Protein AF-A0AAV1G2T1-F1 (afdb_monomer_lite)

Structure (mmCIF, N/CA/C/O backbone):
data_AF-A0AAV1G2T1-F1
#
_entry.id   AF-A0AAV1G2T1-F1
#
loop_
_atom_site.group_PDB
_atom_site.id
_atom_site.type_symbol
_atom_site.label_atom_id
_atom_site.label_alt_id
_atom_site.label_comp_id
_atom_site.label_asym_id
_atom_site.label_entity_id
_atom_site.label_seq_id
_atom_site.pdbx_PDB_ins_code
_atom_site.Cartn_x
_atom_site.Cartn_y
_atom_site.Cartn_z
_atom_site.occupancy
_atom_site.B_iso_or_equiv
_atom_site.auth_seq_id
_atom_site.auth_comp_id
_atom_site.auth_asym_id
_atom_site.auth_atom_id
_atom_site.pdbx_PDB_model_num
ATOM 1 N N . MET A 1 1 ? 10.995 50.901 10.679 1.00 40.72 1 MET A N 1
ATOM 2 C CA . MET A 1 1 ? 11.695 49.806 9.972 1.00 40.72 1 MET A CA 1
ATOM 3 C C . MET A 1 1 ? 11.046 48.509 10.412 1.00 40.72 1 MET A C 1
ATOM 5 O O . MET A 1 1 ? 11.029 48.255 11.607 1.00 40.72 1 MET A O 1
ATOM 9 N N . SER A 1 2 ? 10.411 47.780 9.492 1.00 49.97 2 SER A N 1
ATOM 10 C CA . SER A 1 2 ? 9.665 46.558 9.814 1.00 49.97 2 SER A CA 1
ATOM 11 C C . SER A 1 2 ? 10.626 45.375 9.844 1.00 49.97 2 SER A C 1
ATOM 13 O O . SER A 1 2 ? 11.249 45.062 8.829 1.00 49.97 2 SER A O 1
ATOM 15 N N . THR A 1 3 ? 10.787 44.753 11.006 1.00 52.41 3 THR A N 1
ATOM 16 C CA . THR A 1 3 ? 11.606 43.552 11.169 1.00 52.41 3 THR A CA 1
ATOM 17 C C . THR A 1 3 ? 10.847 42.382 10.549 1.00 52.41 3 THR A C 1
ATOM 19 O O . THR A 1 3 ? 9.864 41.907 11.112 1.00 52.41 3 THR A O 1
ATOM 22 N N . MET A 1 4 ? 11.268 41.950 9.359 1.00 61.84 4 MET A N 1
ATOM 23 C CA . MET A 1 4 ? 10.800 40.706 8.745 1.00 61.84 4 MET A CA 1
ATOM 24 C C . MET A 1 4 ? 11.148 39.543 9.676 1.00 61.84 4 MET A C 1
ATOM 26 O O . MET A 1 4 ? 12.312 39.164 9.808 1.00 61.84 4 MET A O 1
ATOM 30 N N . VAL A 1 5 ? 10.134 38.997 10.340 1.00 56.31 5 VAL A N 1
ATOM 31 C CA . VAL A 1 5 ? 10.233 37.729 11.057 1.00 56.31 5 VAL A CA 1
ATOM 32 C C . VAL A 1 5 ? 10.232 36.636 9.994 1.00 56.31 5 VAL A C 1
ATOM 34 O O . VAL A 1 5 ? 9.187 36.302 9.441 1.00 56.31 5 VAL A O 1
ATOM 37 N N . TYR A 1 6 ? 11.411 36.113 9.661 1.00 51.16 6 TYR A N 1
ATOM 38 C CA . TYR A 1 6 ? 11.499 34.879 8.886 1.00 51.16 6 TYR A CA 1
ATOM 39 C C . TYR A 1 6 ? 10.872 33.750 9.713 1.00 51.16 6 TYR A C 1
ATOM 41 O O . TYR A 1 6 ? 11.238 33.601 10.886 1.00 51.16 6 TYR A O 1
ATOM 49 N N . PRO A 1 7 ? 9.952 32.947 9.149 1.00 54.69 7 PRO A N 1
ATOM 50 C CA . PRO A 1 7 ? 9.536 31.711 9.784 1.00 54.69 7 PRO A CA 1
ATOM 51 C C . PRO A 1 7 ? 10.792 30.874 10.006 1.00 54.69 7 PRO A C 1
ATOM 53 O O . PRO A 1 7 ? 11.536 30.591 9.067 1.00 54.69 7 PRO A O 1
ATOM 56 N N . ARG A 1 8 ? 11.067 30.530 11.263 1.00 50.06 8 ARG A N 1
ATOM 57 C CA . ARG A 1 8 ? 12.076 29.533 11.598 1.00 50.06 8 ARG A CA 1
ATOM 58 C C . ARG A 1 8 ? 11.618 28.247 10.916 1.00 50.06 8 ARG A C 1
ATOM 60 O O . ARG A 1 8 ? 10.649 27.646 11.365 1.00 50.06 8 ARG A O 1
ATOM 67 N N . GLU A 1 9 ? 12.259 27.869 9.812 1.00 49.81 9 GLU A N 1
ATOM 68 C CA . GLU A 1 9 ? 12.138 26.521 9.268 1.00 49.81 9 GLU A CA 1
ATOM 69 C C . GLU A 1 9 ? 12.690 25.586 10.347 1.00 49.81 9 GLU A C 1
ATOM 71 O O . GLU A 1 9 ? 13.894 25.339 10.440 1.00 49.81 9 GLU A O 1
ATOM 76 N N . GLU A 1 10 ? 11.817 25.129 11.247 1.00 52.66 10 GLU A N 1
ATOM 77 C CA . GLU A 1 10 ? 12.070 23.901 11.978 1.00 52.66 10 GLU A CA 1
ATOM 78 C C . GLU A 1 10 ? 12.387 22.869 10.912 1.00 52.66 10 GLU A C 1
ATOM 80 O O . GLU A 1 10 ? 11.580 22.584 10.026 1.00 52.66 10 GLU A O 1
ATOM 85 N N . LYS A 1 11 ? 13.630 22.398 10.943 1.00 47.69 11 LYS A N 1
ATOM 86 C CA . LYS A 1 11 ? 14.128 21.343 10.083 1.00 47.69 11 LYS A CA 1
ATOM 87 C C . LYS A 1 11 ? 13.322 20.101 10.456 1.00 47.69 11 LYS A C 1
ATOM 89 O O . LYS A 1 11 ? 13.757 19.338 11.308 1.00 47.69 11 LYS A O 1
ATOM 94 N N . LEU A 1 12 ? 12.118 19.961 9.893 1.00 54.62 12 LEU A N 1
ATOM 95 C CA . LEU A 1 12 ? 11.322 18.751 10.015 1.00 54.62 12 LEU A CA 1
ATOM 96 C C . LEU A 1 12 ? 12.241 17.641 9.533 1.00 54.62 12 LEU A C 1
ATOM 98 O O . LEU A 1 12 ? 12.627 17.621 8.358 1.00 54.62 12 LEU A O 1
ATOM 102 N N . GLU A 1 13 ? 12.653 16.775 10.452 1.00 65.38 13 GLU A N 1
ATOM 103 C CA . GLU A 1 13 ? 13.346 15.553 10.094 1.00 65.38 13 GLU A CA 1
ATOM 104 C C . GLU A 1 13 ? 12.420 14.806 9.141 1.00 65.38 13 GLU A C 1
ATOM 106 O O . GLU A 1 13 ? 11.342 14.334 9.507 1.00 65.38 13 GLU A O 1
ATOM 111 N N . LYS A 1 14 ? 12.785 14.822 7.857 1.00 76.94 14 LYS A N 1
ATOM 112 C CA . LYS A 1 14 ? 12.020 14.140 6.826 1.00 76.94 14 LYS A CA 1
ATOM 113 C C . LYS A 1 14 ? 12.215 12.654 7.065 1.00 76.94 14 LYS A C 1
ATOM 115 O O . LYS A 1 14 ? 13.277 12.128 6.745 1.00 76.94 14 LYS A O 1
ATOM 120 N N . LEU A 1 15 ? 11.196 12.010 7.622 1.00 78.94 15 LEU A N 1
ATOM 121 C CA . LEU A 1 15 ? 11.150 10.557 7.716 1.00 78.94 15 LEU A CA 1
ATOM 122 C C . LEU A 1 15 ? 11.291 9.962 6.313 1.00 78.94 15 LEU A C 1
ATOM 124 O O . LEU A 1 15 ? 10.661 10.425 5.355 1.00 78.94 15 LEU A O 1
ATOM 128 N N . SER A 1 16 ? 12.128 8.939 6.193 1.00 89.56 16 SER A N 1
ATOM 129 C CA . SER A 1 16 ? 12.250 8.167 4.963 1.00 89.56 16 SER A CA 1
ATOM 130 C C . SER A 1 16 ? 10.967 7.376 4.690 1.00 89.56 16 SER A C 1
ATOM 132 O O . SER A 1 16 ? 10.193 7.056 5.595 1.00 89.56 16 SER A O 1
ATOM 134 N N . GLN A 1 17 ? 10.736 7.018 3.424 1.00 88.94 17 GLN A N 1
ATOM 135 C CA . GLN A 1 17 ? 9.583 6.194 3.045 1.00 88.94 17 GLN A CA 1
ATOM 136 C C . GLN A 1 17 ? 9.592 4.842 3.778 1.00 88.94 17 GLN A C 1
ATOM 138 O O . GLN A 1 17 ? 8.537 4.349 4.169 1.00 88.94 17 GLN A O 1
ATOM 143 N N . GLU A 1 18 ? 10.770 4.257 3.996 1.00 91.12 18 GLU A N 1
ATOM 144 C CA . GLU A 1 18 ? 10.924 2.993 4.721 1.00 91.12 18 GLU A CA 1
ATOM 145 C C . GLU A 1 18 ? 10.515 3.126 6.190 1.00 91.12 18 GLU A C 1
ATOM 147 O O . GLU A 1 18 ? 9.765 2.287 6.692 1.00 91.12 18 GLU A O 1
ATOM 152 N N . GLU A 1 19 ? 10.931 4.205 6.856 1.00 93.56 19 GLU A N 1
ATOM 153 C CA . GLU A 1 19 ? 10.527 4.501 8.234 1.00 93.56 19 GLU A CA 1
ATOM 154 C C . GLU A 1 19 ? 9.024 4.748 8.331 1.00 93.56 19 GLU A C 1
ATOM 156 O O . GLU A 1 19 ? 8.380 4.215 9.230 1.00 93.56 19 GLU A O 1
ATOM 161 N N . ILE A 1 20 ? 8.438 5.483 7.379 1.00 92.88 20 ILE A N 1
ATOM 162 C CA . ILE A 1 20 ? 6.988 5.707 7.332 1.00 92.88 20 ILE A CA 1
ATOM 163 C C . ILE A 1 20 ? 6.252 4.369 7.212 1.00 92.88 20 ILE A C 1
ATOM 165 O O . ILE A 1 20 ? 5.371 4.094 8.018 1.00 92.88 20 ILE A O 1
ATOM 169 N N . ILE A 1 21 ? 6.640 3.504 6.267 1.00 95.12 21 ILE A N 1
ATOM 170 C CA . ILE A 1 21 ? 6.021 2.179 6.091 1.00 95.12 21 ILE A CA 1
ATOM 171 C C . ILE A 1 21 ? 6.181 1.327 7.355 1.00 95.12 21 ILE A C 1
ATOM 173 O O . ILE A 1 21 ? 5.236 0.656 7.770 1.00 95.12 21 ILE A O 1
ATOM 177 N N . SER A 1 22 ? 7.374 1.323 7.953 1.00 95.94 22 SER A N 1
ATOM 178 C CA . SER A 1 22 ? 7.654 0.572 9.179 1.00 95.94 22 SER A CA 1
ATOM 179 C C . SER A 1 22 ? 6.754 1.039 10.325 1.00 95.94 22 SER A C 1
ATOM 181 O O . SER A 1 22 ? 6.060 0.232 10.945 1.00 95.94 22 SER A O 1
ATOM 183 N N . ASN A 1 23 ? 6.670 2.354 10.529 1.00 95.62 23 ASN A N 1
ATOM 184 C CA . ASN A 1 23 ? 5.820 2.961 11.545 1.00 95.62 23 ASN A CA 1
ATOM 185 C C . ASN A 1 23 ? 4.337 2.673 11.284 1.00 95.62 23 ASN A C 1
ATOM 187 O O . ASN A 1 23 ? 3.622 2.300 12.209 1.00 95.62 23 ASN A O 1
ATOM 191 N N . THR A 1 24 ? 3.869 2.754 10.033 1.00 96.94 24 THR A N 1
ATOM 192 C CA . THR A 1 24 ? 2.486 2.406 9.675 1.00 96.94 24 THR A CA 1
ATOM 193 C C . THR A 1 24 ? 2.169 0.944 9.999 1.00 96.94 24 THR A C 1
ATOM 195 O O . THR A 1 24 ? 1.099 0.663 10.531 1.00 96.94 24 THR A O 1
ATOM 198 N N . LYS A 1 25 ? 3.095 0.002 9.763 1.00 97.38 25 LYS A N 1
ATOM 199 C CA . LYS A 1 25 ? 2.904 -1.408 10.156 1.00 97.38 25 LYS A CA 1
ATOM 200 C C . LYS A 1 25 ? 2.782 -1.577 11.670 1.00 97.38 25 LYS A C 1
ATOM 202 O O . LYS A 1 25 ? 1.930 -2.341 12.118 1.00 97.38 25 LYS A O 1
ATOM 207 N N . LEU A 1 26 ? 3.605 -0.870 12.447 1.00 97.62 26 LEU A N 1
ATOM 208 C CA . LEU A 1 26 ? 3.519 -0.891 13.910 1.00 97.62 26 LEU A CA 1
ATOM 209 C C . LEU A 1 26 ? 2.184 -0.323 14.400 1.00 97.62 26 LEU A C 1
ATOM 211 O O . LEU A 1 26 ? 1.557 -0.910 15.278 1.00 97.62 26 LEU A O 1
ATOM 215 N N . VAL A 1 27 ? 1.716 0.773 13.796 1.00 97.50 27 VAL A N 1
ATOM 216 C CA . VAL A 1 27 ? 0.401 1.356 14.097 1.00 97.50 27 VAL A CA 1
ATOM 217 C C . VAL A 1 27 ? -0.717 0.359 13.802 1.00 97.50 27 VAL A C 1
ATOM 219 O O . VAL A 1 27 ? -1.580 0.174 14.651 1.00 97.50 27 VAL A O 1
ATOM 222 N N . ILE A 1 28 ? -0.684 -0.337 12.660 1.00 98.12 28 ILE A N 1
ATOM 223 C CA . ILE A 1 28 ? -1.681 -1.369 12.324 1.00 98.12 28 ILE A CA 1
ATOM 224 C C . ILE A 1 28 ? -1.720 -2.460 13.400 1.00 98.12 28 ILE A C 1
ATOM 226 O O . ILE A 1 28 ? -2.791 -2.761 13.920 1.00 98.12 28 ILE A O 1
ATOM 230 N N . GLN A 1 29 ? -0.563 -3.006 13.784 1.00 98.06 29 GLN A N 1
ATOM 231 C CA . GLN A 1 29 ? -0.488 -4.050 14.814 1.00 98.06 29 GLN A CA 1
ATOM 232 C C . GLN A 1 29 ? -1.008 -3.557 16.171 1.00 98.06 29 GLN A C 1
ATOM 234 O O . GLN A 1 29 ? -1.770 -4.257 16.839 1.00 98.06 29 GLN A O 1
ATOM 239 N N . GLY A 1 30 ? -0.630 -2.339 16.570 1.00 98.06 30 GLY A N 1
ATOM 240 C CA . GLY A 1 30 ? -1.095 -1.729 17.814 1.00 98.06 30 GLY A CA 1
ATOM 241 C C . GLY A 1 30 ? -2.605 -1.490 17.821 1.00 98.06 30 GLY A C 1
ATOM 242 O O . GLY A 1 30 ? -3.275 -1.796 18.805 1.00 98.06 30 GLY A O 1
ATOM 243 N N . LEU A 1 31 ? -3.161 -1.003 16.712 1.00 98.25 31 LEU A N 1
ATOM 244 C CA . LEU A 1 31 ? -4.599 -0.790 16.561 1.00 98.25 31 LEU A CA 1
ATOM 245 C C . LEU A 1 31 ? -5.378 -2.113 16.532 1.00 98.25 31 LEU A C 1
ATOM 247 O O . LEU A 1 31 ? -6.445 -2.196 17.135 1.00 98.25 31 LEU A O 1
ATOM 251 N N . GLU A 1 32 ? -4.857 -3.166 15.898 1.00 98.19 32 GLU A N 1
ATOM 252 C CA . GLU A 1 32 ? -5.467 -4.503 15.935 1.00 98.19 32 GLU A CA 1
ATOM 253 C C . GLU A 1 32 ? -5.516 -5.070 17.357 1.00 98.19 32 GLU A C 1
ATOM 255 O O . GLU A 1 32 ? -6.559 -5.577 17.780 1.00 98.19 32 GLU A O 1
ATOM 260 N N . ALA A 1 33 ? -4.424 -4.939 18.115 1.00 98.31 33 ALA A N 1
ATOM 261 C CA . ALA A 1 33 ? -4.381 -5.344 19.516 1.00 98.31 33 ALA A CA 1
ATOM 262 C C . ALA A 1 33 ? -5.405 -4.560 20.353 1.00 98.31 33 ALA A C 1
ATOM 264 O O . ALA A 1 33 ? -6.244 -5.164 21.025 1.00 98.31 33 ALA A O 1
ATOM 265 N N . LEU A 1 34 ? -5.414 -3.229 20.229 1.00 98.06 34 LEU A N 1
ATOM 266 C CA . LEU A 1 34 ? -6.336 -2.364 20.964 1.00 98.06 34 LEU A CA 1
ATOM 267 C C . LEU A 1 34 ? -7.804 -2.659 20.623 1.00 98.06 34 LEU A C 1
ATOM 269 O O . LEU A 1 34 ? -8.657 -2.708 21.511 1.00 98.06 34 LEU A O 1
ATOM 273 N N . LYS A 1 35 ? -8.110 -2.931 19.348 1.00 97.88 35 LYS A N 1
ATOM 274 C CA . LYS A 1 35 ? -9.449 -3.350 18.909 1.00 97.88 35 LYS A CA 1
ATOM 275 C C . LYS A 1 35 ? -9.893 -4.631 19.617 1.00 97.88 35 LYS A C 1
ATOM 277 O O . LYS A 1 35 ? -11.035 -4.728 20.069 1.00 97.88 35 LYS A O 1
ATOM 282 N N . ASN A 1 36 ? -9.004 -5.618 19.712 1.00 97.69 36 ASN A N 1
ATOM 283 C CA . ASN A 1 36 ? -9.299 -6.899 20.354 1.00 97.69 36 ASN A CA 1
ATOM 284 C C . ASN A 1 36 ? -9.515 -6.744 21.867 1.00 97.69 36 ASN A C 1
ATOM 286 O O . ASN A 1 36 ? -10.437 -7.348 22.422 1.00 97.69 36 ASN A O 1
ATOM 290 N N . GLU A 1 37 ? -8.724 -5.894 22.525 1.00 97.62 37 GLU A N 1
ATOM 291 C CA . GLU A 1 37 ? -8.906 -5.552 23.939 1.00 97.62 37 GLU A CA 1
ATOM 292 C C . GLU A 1 37 ? -10.255 -4.865 24.178 1.00 97.62 37 GLU A C 1
ATOM 294 O O . GLU A 1 37 ? -11.032 -5.300 25.031 1.00 97.62 37 GLU A O 1
ATOM 299 N N . HIS A 1 38 ? -10.588 -3.849 23.378 1.00 97.06 38 HIS A N 1
ATOM 300 C CA . HIS A 1 38 ? -11.856 -3.128 23.491 1.00 97.06 38 HIS A CA 1
ATOM 301 C C . HIS A 1 38 ? -13.062 -4.048 23.273 1.00 97.06 38 HIS A C 1
ATOM 303 O O . HIS A 1 38 ? -14.025 -3.980 24.038 1.00 97.06 38 HIS A O 1
ATOM 309 N N . ASN A 1 39 ? -12.999 -4.954 22.293 1.00 97.19 39 ASN A N 1
ATOM 310 C CA . ASN A 1 39 ? -14.041 -5.957 22.068 1.00 97.19 39 ASN A CA 1
ATOM 311 C C . ASN A 1 39 ? -14.167 -6.951 23.232 1.00 97.19 39 ASN A C 1
ATOM 313 O O . ASN A 1 39 ? -15.282 -7.300 23.620 1.00 97.19 39 ASN A O 1
ATOM 317 N N . SER A 1 40 ? -13.052 -7.366 23.837 1.00 97.56 40 SER A N 1
ATOM 318 C CA . SER A 1 40 ? -13.062 -8.259 25.006 1.00 97.56 40 SER A CA 1
ATOM 319 C C . SER A 1 40 ? -13.698 -7.590 26.231 1.00 97.56 40 SER A C 1
ATOM 321 O O . SER A 1 40 ? -14.515 -8.198 26.933 1.00 97.56 40 SER A O 1
ATOM 323 N N . ILE A 1 41 ? -13.385 -6.310 26.465 1.00 96.25 41 ILE A N 1
ATOM 324 C CA . ILE A 1 41 ? -14.003 -5.514 27.534 1.00 96.25 41 ILE A CA 1
ATOM 325 C C . ILE A 1 41 ? -15.492 -5.317 27.242 1.00 96.25 41 ILE A C 1
ATOM 327 O O . ILE A 1 41 ? -16.321 -5.502 28.133 1.00 96.25 41 ILE A O 1
ATOM 331 N N . LEU A 1 42 ? -15.846 -4.977 26.000 1.00 94.88 42 LEU A N 1
ATOM 332 C CA . LEU A 1 42 ? -17.232 -4.796 25.579 1.00 94.88 42 LEU A CA 1
ATOM 333 C C . LEU A 1 42 ? -18.052 -6.066 25.823 1.00 94.88 42 LEU A C 1
ATOM 335 O O . LEU A 1 42 ? -19.125 -5.986 26.418 1.00 94.88 42 LEU A O 1
ATOM 339 N N . HIS A 1 43 ? -17.529 -7.231 25.434 1.00 95.06 43 HIS A N 1
ATOM 340 C CA . HIS A 1 43 ? -18.166 -8.520 25.688 1.00 95.06 43 HIS A CA 1
ATOM 341 C C . HIS A 1 43 ? -18.386 -8.759 27.190 1.00 95.06 43 HIS A C 1
ATOM 343 O O . HIS A 1 43 ? -19.500 -9.067 27.608 1.00 95.06 43 HIS A O 1
ATOM 349 N N . SER A 1 44 ? -17.366 -8.511 28.016 1.00 94.69 44 SER A N 1
ATOM 350 C CA . SER A 1 44 ? -17.464 -8.659 29.476 1.00 94.69 44 SER A CA 1
ATOM 351 C C . SER A 1 44 ? -18.524 -7.736 30.097 1.00 94.69 44 SER A C 1
ATOM 353 O O . SER A 1 44 ? -19.280 -8.146 30.981 1.00 94.69 44 SER A O 1
ATOM 355 N N . LEU A 1 45 ? -18.622 -6.488 29.627 1.00 92.75 45 LEU A N 1
ATOM 356 C CA . LEU A 1 45 ? -19.645 -5.540 30.086 1.00 92.75 45 LEU A CA 1
ATOM 357 C C . LEU A 1 45 ? -21.054 -5.978 29.674 1.00 92.75 45 LEU A C 1
ATOM 359 O O . LEU A 1 45 ? -21.978 -5.863 30.475 1.00 92.75 45 LEU A O 1
ATOM 363 N N . LEU A 1 46 ? -21.223 -6.517 28.463 1.00 89.06 46 LEU A N 1
ATOM 364 C CA . LEU A 1 46 ? -22.508 -7.051 28.004 1.00 89.06 46 LEU A CA 1
ATOM 365 C C . LEU A 1 46 ? -22.965 -8.247 28.848 1.00 89.06 46 LEU A C 1
ATOM 367 O O . LEU A 1 46 ? -24.144 -8.326 29.186 1.00 89.06 46 LEU A O 1
ATOM 371 N N . GLU A 1 47 ? -22.053 -9.137 29.246 1.00 91.31 47 GLU A N 1
ATOM 372 C CA . GLU A 1 47 ? -22.381 -10.216 30.188 1.00 91.31 47 GLU A CA 1
ATOM 373 C C . GLU A 1 47 ? -22.719 -9.678 31.585 1.00 91.31 47 GLU A C 1
ATOM 375 O O . GLU A 1 47 ? -23.636 -10.175 32.237 1.00 91.31 47 GLU A O 1
ATOM 380 N N . THR A 1 48 ? -22.047 -8.611 32.026 1.00 89.19 48 THR A N 1
ATOM 381 C CA . THR A 1 48 ? -22.319 -7.976 33.326 1.00 89.19 48 THR A CA 1
ATOM 382 C C . THR A 1 48 ? -23.728 -7.380 33.365 1.00 89.19 48 THR A C 1
ATOM 384 O O . THR A 1 48 ? -24.445 -7.598 34.338 1.00 89.19 48 THR A O 1
ATOM 387 N N . ILE A 1 49 ? -24.168 -6.704 32.293 1.00 87.38 49 ILE A N 1
ATOM 388 C CA . ILE A 1 49 ? -25.522 -6.127 32.179 1.00 87.38 49 ILE A CA 1
ATOM 389 C C . ILE A 1 49 ? -26.606 -7.180 32.423 1.00 87.38 49 ILE A C 1
ATOM 391 O O . ILE A 1 49 ? -27.581 -6.896 33.114 1.00 87.38 49 ILE A O 1
ATOM 395 N N . LYS A 1 50 ? -26.432 -8.406 31.914 1.00 84.44 50 LYS A N 1
ATOM 396 C CA . LYS A 1 50 ? -27.416 -9.492 32.084 1.00 84.44 50 LYS A CA 1
ATOM 397 C C . LYS A 1 50 ? -27.608 -9.908 33.546 1.00 84.44 50 LYS A C 1
ATOM 399 O O . LYS A 1 50 ? -28.658 -10.441 33.893 1.00 84.44 50 LYS A O 1
ATOM 404 N N . CYS A 1 51 ? -26.602 -9.689 34.389 1.00 85.81 51 CYS A N 1
ATOM 405 C CA . CYS A 1 51 ? -26.592 -10.102 35.792 1.00 85.81 51 CYS A CA 1
ATOM 406 C C . CYS A 1 51 ? -26.996 -8.978 36.760 1.00 85.81 51 CYS A C 1
ATOM 408 O O . CYS A 1 51 ? -27.200 -9.242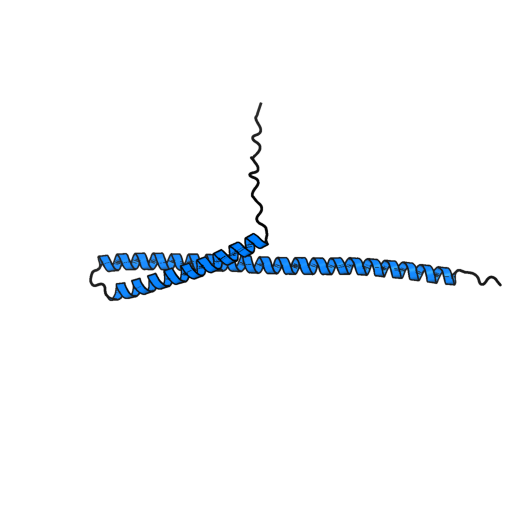 37.949 1.00 85.81 51 CYS A O 1
ATOM 410 N N . LEU A 1 52 ? -27.102 -7.733 36.284 1.00 85.25 52 LEU A N 1
ATOM 411 C CA . LEU A 1 52 ? -27.418 -6.579 37.122 1.00 85.25 52 LEU A CA 1
ATOM 412 C C . LEU A 1 52 ? -28.916 -6.512 37.438 1.00 85.25 52 LEU A C 1
ATOM 414 O O . LEU A 1 52 ? -29.769 -6.668 36.571 1.00 85.25 52 LEU A O 1
ATOM 418 N N . LYS A 1 53 ? -29.229 -6.264 38.716 1.00 71.44 53 LYS A N 1
ATOM 419 C CA . LYS A 1 53 ? -30.606 -6.121 39.229 1.00 71.44 53 LYS A CA 1
ATOM 420 C C . LYS A 1 53 ? -30.986 -4.676 39.567 1.00 71.44 53 LYS A C 1
ATOM 422 O O . LYS A 1 53 ? -32.146 -4.419 39.869 1.00 71.44 53 LYS A O 1
ATOM 427 N N . LYS A 1 54 ? -30.015 -3.757 39.583 1.00 76.12 54 LYS A N 1
ATOM 428 C CA . LYS A 1 54 ? -30.200 -2.341 39.926 1.00 76.12 54 LYS A CA 1
ATOM 429 C C . LYS A 1 54 ? -30.100 -1.474 38.674 1.00 76.12 54 LYS A C 1
ATOM 431 O O . LYS A 1 54 ? -29.123 -1.581 37.936 1.00 76.12 54 LYS A O 1
ATOM 436 N N . ASP A 1 55 ? -31.071 -0.583 38.500 1.00 76.50 55 ASP A N 1
ATOM 437 C CA . ASP A 1 55 ? -31.193 0.284 37.320 1.00 76.50 55 ASP A CA 1
ATOM 438 C C . ASP A 1 55 ? -30.000 1.239 37.139 1.00 76.50 55 ASP A C 1
ATOM 440 O O . ASP A 1 55 ? -29.499 1.411 36.032 1.00 76.50 55 ASP A O 1
ATOM 444 N N . GLU A 1 56 ? -29.481 1.829 38.220 1.00 74.44 56 GLU A N 1
ATOM 445 C CA . GLU A 1 56 ? -28.359 2.781 38.132 1.00 74.44 56 GLU A CA 1
ATOM 446 C C . GLU A 1 56 ? -27.042 2.117 37.696 1.00 74.44 56 GLU A C 1
ATOM 448 O O . GLU A 1 56 ? -26.317 2.661 36.861 1.00 74.44 56 GLU A O 1
ATOM 453 N N . GLU A 1 57 ? -26.747 0.915 38.202 1.00 79.19 57 GLU A N 1
ATOM 454 C CA . GLU A 1 57 ? -25.570 0.137 37.791 1.00 79.19 57 GLU A CA 1
ATOM 455 C C . GLU A 1 57 ? -25.703 -0.316 36.328 1.00 79.19 57 GLU A C 1
ATOM 457 O O . GLU A 1 57 ? -24.729 -0.275 35.575 1.00 79.19 57 GLU A O 1
ATOM 462 N N . ALA A 1 58 ? -26.912 -0.690 35.895 1.00 83.12 58 ALA A N 1
ATOM 463 C CA . ALA A 1 58 ? -27.179 -1.068 34.509 1.00 83.12 58 ALA A CA 1
ATOM 464 C C . ALA A 1 58 ? -26.976 0.111 33.539 1.00 83.12 58 ALA A C 1
ATOM 466 O O . ALA A 1 58 ? -26.351 -0.062 32.488 1.00 83.12 58 ALA A O 1
ATOM 467 N N . ASN A 1 59 ? -27.422 1.314 33.914 1.00 87.50 59 ASN A N 1
ATOM 468 C CA . ASN A 1 59 ? -27.257 2.528 33.111 1.00 87.50 59 ASN A CA 1
ATOM 469 C C . ASN A 1 59 ? -25.781 2.890 32.899 1.00 87.50 59 ASN A C 1
ATOM 471 O O . ASN A 1 59 ? -25.365 3.143 31.766 1.00 87.50 59 ASN A O 1
ATOM 475 N N . LEU A 1 60 ? -24.965 2.843 33.958 1.00 89.44 60 LEU A N 1
ATOM 476 C CA . LEU A 1 60 ? -23.533 3.141 33.864 1.00 89.44 60 LEU A CA 1
ATOM 477 C C . LEU A 1 60 ? -22.796 2.146 32.951 1.00 89.44 60 LEU A C 1
ATOM 479 O O . LEU A 1 60 ? -21.961 2.532 32.128 1.00 89.44 60 LEU A O 1
ATOM 483 N N . VAL A 1 61 ? -23.105 0.851 33.070 1.00 89.81 61 VAL A N 1
ATOM 484 C CA . VAL A 1 61 ? -22.480 -0.179 32.226 1.00 89.81 61 VAL A CA 1
ATOM 485 C C . VAL A 1 61 ? -22.920 -0.033 30.765 1.00 89.81 61 VAL A C 1
ATOM 487 O O . VAL A 1 61 ? -22.102 -0.224 29.860 1.00 89.81 61 VAL A O 1
ATOM 490 N N . HIS A 1 62 ? -24.166 0.376 30.516 1.00 89.81 62 HIS A N 1
ATOM 491 C CA . HIS A 1 62 ? -24.651 0.679 29.171 1.00 89.81 62 HIS A CA 1
ATOM 492 C C . HIS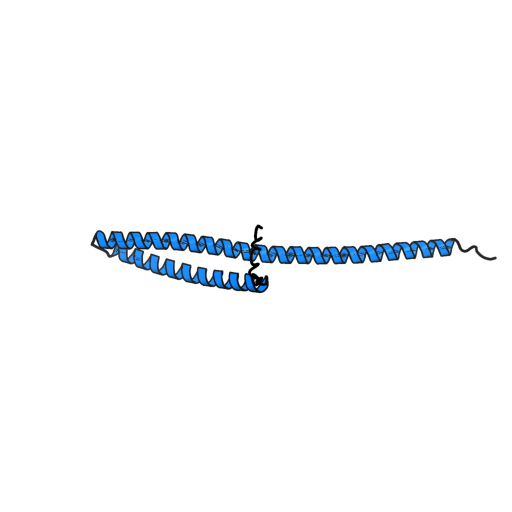 A 1 62 ? -23.913 1.871 28.541 1.00 89.81 62 HIS A C 1
ATOM 494 O O . HIS A 1 62 ? -23.469 1.787 27.394 1.00 89.81 62 HIS A O 1
ATOM 500 N N . GLU A 1 63 ? -23.700 2.954 29.291 1.00 92.25 63 GLU A N 1
ATOM 501 C CA . GLU A 1 63 ? -22.929 4.107 28.818 1.00 92.25 63 GLU A CA 1
ATOM 502 C C . GLU A 1 63 ? -21.485 3.715 28.467 1.00 92.25 63 GLU A C 1
ATOM 504 O O . GLU A 1 63 ? -21.005 4.009 27.368 1.00 92.25 63 GLU A O 1
ATOM 509 N N . LYS A 1 64 ? -20.815 2.955 29.344 1.00 93.94 64 LYS A N 1
ATOM 510 C CA . LYS A 1 64 ? -19.452 2.459 29.095 1.00 93.94 64 LYS A CA 1
ATOM 511 C C . LYS A 1 64 ? -19.378 1.547 27.863 1.00 93.94 64 LYS A C 1
ATOM 513 O O . LYS A 1 64 ? -18.441 1.657 27.073 1.00 93.94 64 LYS A O 1
ATOM 518 N N . SER A 1 65 ? -20.371 0.677 27.673 1.00 93.56 65 SER A N 1
ATOM 519 C CA . SER A 1 65 ? -20.513 -0.171 26.480 1.00 93.56 65 SER A CA 1
ATOM 520 C C . SER A 1 65 ? -20.636 0.670 25.202 1.00 93.56 65 SER A C 1
ATOM 522 O O . SER A 1 65 ? -19.970 0.396 24.202 1.00 93.56 65 SER A O 1
ATOM 524 N N . ASN A 1 66 ? -21.422 1.749 25.246 1.00 95.19 66 ASN A N 1
ATOM 525 C CA . ASN A 1 66 ? -21.594 2.661 24.116 1.00 95.19 66 ASN A CA 1
ATOM 526 C C . ASN A 1 66 ? -20.310 3.435 23.780 1.00 95.19 66 ASN A C 1
ATOM 528 O O . ASN A 1 66 ? -19.993 3.594 22.601 1.00 95.19 66 ASN A O 1
ATOM 532 N N . LEU A 1 67 ? -19.546 3.875 24.785 1.00 96.06 67 LEU A N 1
ATOM 533 C CA . LEU A 1 67 ? -18.241 4.512 24.573 1.00 96.06 67 LEU A CA 1
ATOM 534 C C . LEU A 1 67 ? -17.234 3.553 23.927 1.00 96.06 67 LEU A C 1
ATOM 536 O O . LEU A 1 67 ? -16.543 3.935 22.984 1.00 96.06 67 LEU A O 1
ATOM 540 N N . LEU A 1 68 ? -17.187 2.297 24.381 1.00 96.31 68 LEU A N 1
ATOM 541 C CA . LEU A 1 68 ? -16.320 1.281 23.782 1.00 96.31 68 LEU A CA 1
ATOM 542 C C . LEU A 1 68 ? -16.690 0.990 22.331 1.00 96.31 68 LEU A C 1
ATOM 544 O O . LEU A 1 68 ? -15.790 0.900 21.504 1.00 96.31 68 LEU A O 1
ATOM 548 N N . ARG A 1 69 ? -17.985 0.909 21.999 1.00 96.50 69 ARG A N 1
ATOM 549 C CA . ARG A 1 69 ? -18.432 0.704 20.613 1.00 96.50 69 ARG A CA 1
ATOM 550 C C . ARG A 1 69 ? -17.950 1.827 19.693 1.00 96.50 69 ARG A C 1
ATOM 552 O O . ARG A 1 69 ? -17.318 1.544 18.683 1.00 96.50 69 ARG A O 1
ATOM 559 N N . LYS A 1 70 ? -18.135 3.088 20.103 1.00 97.50 70 LYS A N 1
ATOM 560 C CA . LYS A 1 70 ? -17.606 4.253 19.370 1.00 97.50 70 LYS A CA 1
ATOM 561 C C . LYS A 1 70 ? -16.085 4.203 19.238 1.00 97.50 70 LYS A C 1
ATOM 563 O O . LYS A 1 70 ? -15.535 4.539 18.197 1.00 97.50 70 LYS A O 1
ATOM 568 N N . SER A 1 71 ? -15.387 3.779 20.290 1.00 97.69 71 SER A N 1
ATOM 569 C CA . SER A 1 71 ? -13.934 3.636 20.239 1.00 97.69 71 SER A CA 1
ATOM 570 C C . SER A 1 71 ? -13.488 2.548 19.260 1.00 97.69 71 SER A C 1
ATOM 572 O O . SER A 1 71 ? -12.487 2.748 18.583 1.00 97.69 71 SER A O 1
ATOM 574 N N . VAL A 1 72 ? -14.198 1.419 19.181 1.00 97.62 72 VAL A N 1
ATOM 575 C CA . VAL A 1 72 ? -13.913 0.352 18.209 1.00 97.62 72 VAL A CA 1
ATOM 576 C C . VAL A 1 72 ? -14.112 0.865 16.785 1.00 97.62 72 VAL A C 1
ATOM 578 O O . VAL A 1 72 ? -13.219 0.682 15.966 1.00 97.62 72 VAL A O 1
ATOM 581 N N . GLU A 1 73 ? -15.204 1.585 16.514 1.00 98.00 73 GLU A N 1
ATOM 582 C CA . GLU A 1 73 ? -15.455 2.209 15.204 1.00 98.00 73 GLU A CA 1
ATOM 583 C C . GLU A 1 73 ? -14.308 3.149 14.794 1.00 98.00 73 GLU A C 1
ATOM 585 O O . GLU A 1 73 ? -13.812 3.082 13.671 1.00 98.00 73 GLU A O 1
ATOM 590 N N . MET A 1 74 ? -13.815 3.980 15.719 1.00 98.12 74 MET A N 1
ATOM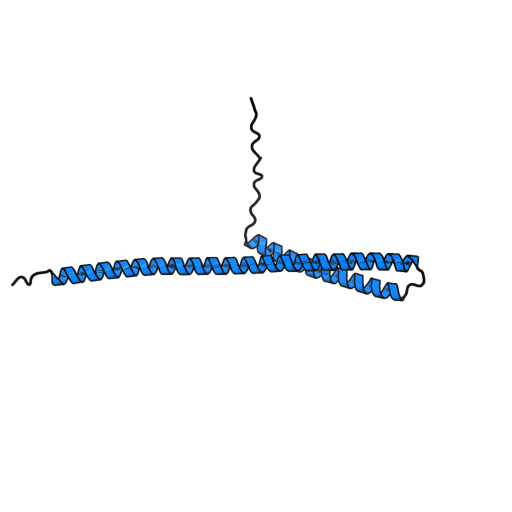 591 C CA . MET A 1 74 ? -12.674 4.867 15.458 1.00 98.12 74 MET A CA 1
ATOM 592 C C . MET A 1 74 ? -11.374 4.101 15.175 1.00 98.12 74 MET A C 1
ATOM 594 O O . MET A 1 74 ? -10.604 4.498 14.301 1.00 98.12 74 MET A O 1
ATOM 598 N N . ILE A 1 75 ? -11.125 3.000 15.889 1.00 98.19 75 ILE A N 1
ATOM 599 C CA . ILE A 1 75 ? -9.958 2.141 15.648 1.00 98.19 75 ILE A CA 1
ATOM 600 C C . ILE A 1 75 ? -10.055 1.480 14.267 1.00 98.19 75 ILE A C 1
ATOM 602 O O . ILE A 1 75 ? -9.060 1.411 13.548 1.00 98.19 75 ILE A O 1
ATOM 606 N N . GLU A 1 76 ? -11.242 1.021 13.870 1.00 97.94 76 GLU A N 1
ATOM 607 C CA . GLU A 1 76 ? -11.477 0.427 12.550 1.00 97.94 76 GLU A CA 1
ATOM 608 C C . GLU A 1 76 ? -11.278 1.433 11.413 1.00 97.94 76 GLU A C 1
ATOM 610 O O . GLU A 1 76 ? -10.656 1.088 10.406 1.00 97.94 76 GLU A O 1
ATOM 615 N N . LEU A 1 77 ? -11.716 2.683 11.594 1.00 98.25 77 LEU A N 1
ATOM 616 C CA . LEU A 1 77 ? -11.418 3.765 10.653 1.00 98.25 77 LEU A CA 1
ATOM 617 C C . LEU A 1 77 ? -9.905 3.991 10.525 1.00 98.25 77 LEU A C 1
ATOM 619 O O . LEU A 1 77 ? -9.383 3.967 9.411 1.00 98.25 77 LEU A O 1
ATOM 623 N N . GLY A 1 78 ? -9.185 4.113 11.646 1.00 98.00 78 GLY A N 1
ATOM 624 C CA . GLY A 1 78 ? -7.727 4.291 11.639 1.00 98.00 78 GLY A CA 1
ATOM 625 C C . GLY A 1 78 ? -6.971 3.116 11.003 1.00 98.00 78 GLY A C 1
ATOM 626 O O . GLY A 1 78 ? -5.987 3.316 10.289 1.00 98.00 78 GLY A O 1
ATOM 627 N N . LEU A 1 79 ? -7.452 1.882 11.191 1.00 98.25 79 LEU A N 1
ATOM 628 C CA . LEU A 1 79 ? -6.925 0.702 10.497 1.00 98.25 79 LEU A CA 1
ATOM 629 C C . LEU A 1 79 ? -7.127 0.800 8.981 1.00 98.25 79 LEU A C 1
ATOM 631 O O . LEU A 1 79 ? -6.199 0.514 8.223 1.00 98.25 79 LEU A O 1
ATOM 635 N N . GLY A 1 80 ? -8.314 1.222 8.536 1.00 97.88 80 GLY A N 1
ATOM 636 C CA . GLY A 1 80 ? -8.608 1.440 7.120 1.00 97.88 80 GLY A CA 1
ATOM 637 C C . GLY A 1 80 ? -7.697 2.499 6.494 1.00 97.8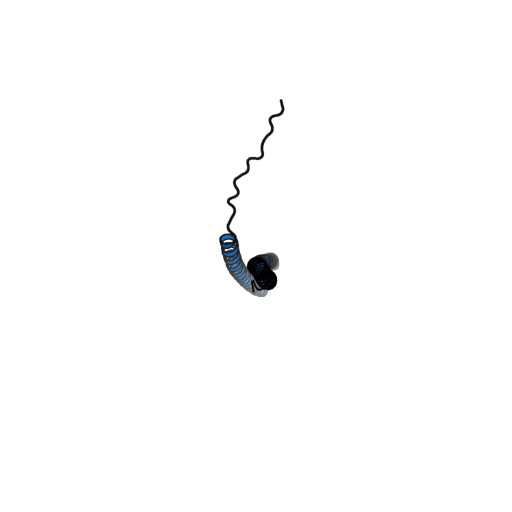8 80 GLY A C 1
ATOM 638 O O . GLY A 1 80 ? -7.121 2.274 5.430 1.00 97.88 80 GLY A O 1
ATOM 639 N N . GLU A 1 81 ? -7.488 3.621 7.181 1.00 97.75 81 GLU A N 1
ATOM 640 C CA . GLU A 1 81 ? -6.578 4.685 6.739 1.00 97.75 81 GLU A CA 1
ATOM 641 C C . GLU A 1 81 ? -5.130 4.187 6.619 1.00 97.75 81 GLU A C 1
ATOM 643 O O . GLU A 1 81 ? -4.472 4.406 5.596 1.00 97.75 81 GLU A O 1
ATOM 648 N N . ALA A 1 82 ? -4.642 3.442 7.615 1.00 97.56 82 ALA A N 1
ATOM 649 C CA . ALA A 1 82 ? -3.300 2.866 7.587 1.00 97.56 82 ALA A CA 1
ATOM 650 C C . ALA A 1 82 ? -3.124 1.846 6.443 1.00 97.56 82 ALA A C 1
ATOM 652 O O . ALA A 1 82 ? -2.079 1.813 5.787 1.00 97.56 82 ALA A O 1
ATOM 653 N N . GLN A 1 83 ? -4.152 1.046 6.142 1.00 97.44 83 GLN A N 1
ATOM 654 C CA . GLN A 1 83 ? -4.144 0.140 4.988 1.00 97.44 83 GLN A CA 1
ATOM 655 C C . GLN A 1 83 ? -4.079 0.899 3.656 1.00 97.44 83 GLN A C 1
ATOM 657 O O . GLN A 1 83 ? -3.325 0.502 2.764 1.00 97.44 83 GLN A O 1
ATOM 662 N N . VAL A 1 84 ? -4.806 2.014 3.523 1.00 97.56 84 VAL A N 1
ATOM 663 C CA . VAL A 1 84 ? -4.724 2.882 2.337 1.00 97.56 84 VAL A CA 1
ATOM 664 C C . VAL A 1 84 ? -3.310 3.439 2.167 1.00 97.56 84 VAL A C 1
ATOM 666 O O . VAL A 1 84 ? -2.770 3.391 1.060 1.00 97.56 84 VAL A O 1
ATOM 669 N N . MET A 1 85 ? -2.664 3.894 3.248 1.00 96.44 85 MET A N 1
ATOM 670 C CA . MET A 1 85 ? -1.267 4.354 3.199 1.00 96.44 85 MET A CA 1
ATOM 671 C C . MET A 1 85 ? -0.314 3.259 2.694 1.00 96.44 85 MET A C 1
ATOM 673 O O . MET A 1 85 ? 0.544 3.516 1.844 1.00 96.44 85 MET A O 1
ATOM 677 N N . MET A 1 86 ? -0.486 2.022 3.168 1.00 96.62 86 MET A N 1
ATOM 678 C CA . MET A 1 86 ? 0.307 0.871 2.726 1.00 96.62 86 MET A CA 1
ATOM 679 C C . MET A 1 86 ? 0.105 0.564 1.236 1.00 96.62 86 MET A C 1
ATOM 681 O O . MET A 1 86 ? 1.077 0.375 0.499 1.00 96.62 86 MET A O 1
ATOM 685 N N . ALA A 1 87 ? -1.148 0.546 0.774 1.00 96.62 87 ALA A N 1
ATOM 686 C CA . ALA A 1 87 ? -1.479 0.313 -0.628 1.00 96.62 87 ALA A CA 1
ATOM 687 C C . ALA A 1 87 ? -0.905 1.408 -1.542 1.00 96.62 87 ALA A C 1
ATOM 689 O O . ALA A 1 87 ? -0.328 1.101 -2.589 1.00 96.62 87 ALA A O 1
ATOM 690 N N . LEU A 1 88 ? -0.996 2.673 -1.120 1.00 96.44 88 LEU A N 1
ATOM 691 C CA . LEU A 1 88 ? -0.437 3.810 -1.846 1.00 96.44 88 LEU A CA 1
ATOM 692 C C . LEU A 1 88 ? 1.082 3.689 -2.011 1.00 96.44 88 LEU A C 1
ATOM 694 O O . LEU A 1 88 ? 1.596 3.879 -3.112 1.00 96.44 88 LEU A O 1
ATOM 698 N N . SER A 1 89 ? 1.799 3.325 -0.945 1.00 95.31 89 SER A N 1
ATOM 699 C CA . SER A 1 89 ? 3.252 3.134 -1.000 1.00 95.31 89 SER A CA 1
ATOM 700 C C . SER A 1 89 ? 3.657 2.051 -2.010 1.00 95.31 89 SER A C 1
ATOM 702 O O . SER A 1 89 ? 4.551 2.257 -2.835 1.00 95.31 89 SER A O 1
ATOM 704 N N . ASN A 1 90 ? 2.941 0.922 -2.022 1.00 94.50 90 ASN A N 1
ATOM 705 C CA . ASN A 1 90 ? 3.168 -0.147 -2.996 1.00 94.50 90 ASN A CA 1
ATOM 706 C C . ASN A 1 90 ? 2.910 0.318 -4.436 1.00 94.50 90 ASN A C 1
ATOM 708 O O . ASN A 1 90 ? 3.696 0.013 -5.336 1.00 94.50 90 ASN A O 1
ATOM 712 N N . HIS A 1 91 ? 1.834 1.076 -4.658 1.00 97.06 91 HIS A N 1
ATOM 713 C CA . HIS A 1 91 ? 1.507 1.614 -5.975 1.00 97.06 91 HIS A CA 1
ATOM 714 C C . HIS A 1 91 ? 2.580 2.589 -6.478 1.00 97.06 91 HIS A C 1
ATOM 716 O O . HIS A 1 91 ? 3.021 2.476 -7.621 1.00 97.06 91 HIS A O 1
ATOM 722 N N . LEU A 1 92 ? 3.060 3.493 -5.619 1.00 96.12 92 LEU A N 1
ATOM 723 C CA . LEU A 1 92 ? 4.137 4.425 -5.963 1.00 96.12 92 LEU A CA 1
ATOM 724 C C . LEU A 1 92 ? 5.423 3.693 -6.362 1.00 96.12 92 LEU A C 1
ATOM 726 O O . LEU A 1 92 ? 6.030 4.035 -7.378 1.00 96.12 92 LEU A O 1
ATOM 730 N N . ASN A 1 93 ? 5.799 2.645 -5.625 1.00 95.25 93 ASN A N 1
ATOM 731 C CA . ASN A 1 93 ? 6.967 1.828 -5.960 1.00 95.25 93 ASN A CA 1
ATOM 732 C C . ASN A 1 93 ? 6.822 1.146 -7.330 1.00 95.25 93 ASN A C 1
ATOM 734 O O . ASN A 1 93 ? 7.771 1.122 -8.117 1.00 95.25 93 ASN A O 1
ATOM 738 N N . ALA A 1 94 ? 5.631 0.627 -7.645 1.00 97.00 94 ALA A N 1
ATOM 739 C CA . ALA A 1 94 ? 5.353 0.027 -8.947 1.00 97.00 94 ALA A CA 1
ATOM 740 C C . ALA A 1 94 ? 5.465 1.057 -10.085 1.00 97.00 94 ALA A C 1
ATOM 742 O O . ALA A 1 94 ? 6.136 0.803 -11.086 1.00 97.00 94 ALA A O 1
ATOM 743 N N . VAL A 1 95 ? 4.872 2.241 -9.911 1.00 98.06 95 VAL A N 1
ATOM 744 C CA . VAL A 1 95 ? 4.927 3.330 -10.900 1.00 98.06 95 VAL A CA 1
ATOM 745 C C . VAL A 1 95 ? 6.364 3.803 -11.135 1.00 98.06 95 VAL A C 1
ATOM 747 O O . VAL A 1 95 ? 6.773 3.989 -12.284 1.00 98.06 95 VAL A O 1
ATOM 750 N N . GLU A 1 96 ? 7.165 3.962 -10.079 1.00 97.25 96 GLU A N 1
ATOM 751 C CA . GLU A 1 96 ? 8.564 4.373 -10.224 1.00 97.25 96 GLU A CA 1
ATOM 752 C C . GLU A 1 96 ? 9.398 3.292 -10.933 1.00 97.25 96 GLU A C 1
ATOM 754 O O . GLU A 1 96 ? 10.231 3.614 -11.785 1.00 97.25 96 GLU A O 1
ATOM 759 N N . SER A 1 97 ? 9.130 2.008 -10.666 1.00 97.44 97 SER A N 1
ATOM 760 C CA . SER A 1 97 ? 9.756 0.894 -11.389 1.00 97.44 97 SER A CA 1
ATOM 761 C C . SER A 1 97 ? 9.434 0.931 -12.887 1.00 97.44 97 SER A C 1
ATOM 763 O O . SER A 1 97 ? 10.340 0.860 -13.724 1.00 97.44 97 SER A O 1
ATOM 765 N N . GLU A 1 98 ? 8.164 1.119 -13.253 1.00 98.38 98 GLU A N 1
ATOM 766 C CA . GLU A 1 98 ? 7.747 1.223 -14.656 1.00 98.38 98 GLU A CA 1
ATOM 767 C C . GLU A 1 98 ? 8.391 2.424 -15.358 1.00 98.38 98 GLU A C 1
ATOM 769 O O . GLU A 1 98 ? 8.932 2.304 -16.462 1.00 98.38 98 GLU A O 1
ATOM 774 N N . LYS A 1 99 ? 8.451 3.574 -14.685 1.00 98.31 99 LYS A N 1
ATOM 775 C CA . LYS A 1 99 ? 9.159 4.759 -15.183 1.00 98.31 99 LYS A CA 1
ATOM 776 C C . LYS A 1 99 ? 10.639 4.476 -15.457 1.00 98.31 99 LYS A C 1
ATOM 778 O O . LYS A 1 99 ? 11.170 4.926 -16.477 1.00 98.31 99 LYS A O 1
ATOM 783 N N . GLN A 1 100 ? 11.326 3.735 -14.587 1.00 98.50 100 GLN A N 1
ATOM 784 C CA . GLN A 1 100 ? 12.724 3.352 -14.812 1.00 98.50 100 GLN A CA 1
ATOM 785 C C . GLN A 1 100 ? 12.880 2.422 -16.024 1.00 98.50 100 GLN A C 1
ATOM 787 O O . GLN A 1 100 ? 13.792 2.632 -16.834 1.00 98.50 100 GLN A O 1
ATOM 792 N N . LYS A 1 101 ? 11.973 1.451 -16.202 1.00 98.50 101 LYS A N 1
ATOM 793 C CA . LYS A 1 101 ? 11.956 0.562 -17.377 1.00 98.50 101 LYS A CA 1
ATOM 794 C C . LYS A 1 101 ? 11.766 1.345 -18.673 1.00 98.50 101 LYS A C 1
ATOM 796 O O . LYS A 1 101 ? 12.549 1.166 -19.607 1.00 98.50 101 LYS A O 1
ATOM 801 N N . LEU A 1 102 ? 10.791 2.254 -18.718 1.00 98.69 102 LEU A N 1
ATOM 802 C CA . LEU A 1 102 ? 10.545 3.107 -19.885 1.00 98.69 102 LEU A CA 1
ATOM 803 C C . LEU A 1 102 ? 11.759 3.985 -20.204 1.00 98.69 102 LEU A C 1
ATOM 805 O O . LEU A 1 102 ? 12.193 4.049 -21.352 1.00 98.69 102 LEU A O 1
ATOM 809 N N . ARG A 1 103 ? 12.395 4.586 -19.191 1.00 98.56 103 ARG A N 1
ATOM 810 C CA . ARG A 1 103 ? 13.643 5.345 -19.385 1.00 98.56 103 ARG A CA 1
ATOM 811 C C . ARG A 1 103 ? 14.765 4.492 -19.981 1.00 98.56 103 ARG A C 1
ATOM 813 O O . ARG A 1 103 ? 15.522 4.982 -20.816 1.00 98.56 103 ARG A O 1
ATOM 820 N N . ALA A 1 104 ? 14.892 3.231 -19.568 1.00 98.38 104 ALA A N 1
ATOM 821 C CA . ALA A 1 104 ? 15.867 2.311 -20.149 1.00 98.38 104 ALA A CA 1
ATOM 822 C C . ALA A 1 104 ? 15.530 1.952 -21.606 1.00 98.38 104 ALA A C 1
ATOM 824 O O . ALA A 1 104 ? 16.433 1.891 -22.438 1.00 98.38 104 ALA A O 1
ATOM 825 N N . GLN A 1 105 ? 14.247 1.762 -21.932 1.00 98.62 105 GLN A N 1
ATOM 826 C CA . GLN A 1 105 ? 13.803 1.541 -23.311 1.00 98.62 105 GLN A CA 1
ATOM 827 C C . GLN A 1 105 ? 14.110 2.739 -24.208 1.00 98.62 105 GLN A C 1
ATOM 829 O O . GLN A 1 105 ? 14.696 2.546 -25.267 1.00 98.62 105 GLN A O 1
ATOM 834 N N . VAL A 1 106 ? 13.815 3.963 -23.760 1.00 98.75 106 VAL A N 1
ATOM 835 C CA . VAL A 1 106 ? 14.147 5.187 -24.507 1.00 98.75 106 VAL A CA 1
ATOM 836 C C . VAL A 1 106 ? 15.642 5.242 -24.819 1.00 98.75 106 VAL A C 1
ATOM 838 O O . VAL A 1 106 ? 16.018 5.457 -25.966 1.00 98.75 106 VAL A O 1
ATOM 841 N N . ARG A 1 107 ? 16.510 4.973 -23.832 1.00 98.62 107 ARG A N 1
ATOM 842 C CA . ARG A 1 107 ? 17.963 4.938 -24.069 1.00 98.62 107 ARG A CA 1
ATOM 843 C C . ARG A 1 107 ? 18.363 3.897 -25.116 1.00 98.62 107 ARG A C 1
ATOM 845 O O . ARG A 1 107 ? 19.166 4.217 -25.986 1.00 98.62 107 ARG A O 1
ATOM 852 N N . ARG A 1 108 ? 17.797 2.686 -25.055 1.00 98.62 108 ARG A N 1
ATOM 853 C CA . ARG A 1 108 ? 18.059 1.626 -26.045 1.00 98.62 108 ARG A CA 1
ATOM 854 C C . ARG A 1 108 ? 17.608 2.028 -27.447 1.00 98.62 108 ARG A C 1
ATOM 856 O O . ARG A 1 108 ? 18.396 1.917 -28.375 1.00 98.62 108 ARG A O 1
ATOM 863 N N . LEU A 1 109 ? 16.398 2.568 -27.587 1.00 98.69 109 LEU A N 1
ATOM 864 C CA . LEU A 1 109 ? 15.877 3.025 -28.878 1.00 98.69 109 LEU A CA 1
ATOM 865 C C . LEU A 1 109 ? 16.712 4.163 -29.471 1.00 98.69 109 LEU A C 1
ATOM 867 O O . LEU A 1 109 ? 16.910 4.203 -30.681 1.00 98.69 109 LEU A O 1
ATOM 871 N N . CYS A 1 110 ? 17.225 5.084 -28.651 1.00 98.62 110 CYS A N 1
ATOM 872 C CA . CYS A 1 110 ? 18.134 6.123 -29.137 1.00 98.62 110 CYS A CA 1
ATOM 873 C C . CYS A 1 110 ? 19.452 5.532 -29.661 1.00 98.62 110 CYS A C 1
ATOM 875 O O . CYS A 1 110 ? 19.932 5.967 -30.704 1.00 98.62 110 CYS A O 1
ATOM 877 N N . GLN A 1 111 ? 20.019 4.537 -28.970 1.00 98.50 111 GLN A N 1
ATOM 878 C CA . GLN A 1 111 ? 21.234 3.843 -29.418 1.00 98.50 111 GLN A CA 1
ATOM 879 C C . GLN A 1 111 ? 20.996 3.076 -30.721 1.00 98.50 111 GLN A C 1
ATOM 881 O O . GLN A 1 111 ? 21.798 3.179 -31.642 1.00 98.50 111 GLN A O 1
ATOM 886 N N . GLU A 1 112 ? 19.876 2.362 -30.823 1.00 98.50 112 GLU A N 1
ATOM 887 C CA . GLU A 1 112 ? 19.491 1.629 -32.030 1.00 98.50 112 GLU A CA 1
ATOM 888 C C . GLU A 1 112 ? 19.263 2.575 -33.215 1.00 98.50 112 GLU A C 1
ATOM 890 O O . GLU A 1 112 ? 19.784 2.344 -34.302 1.00 98.50 112 GLU A O 1
ATOM 895 N N . ASN A 1 113 ? 18.568 3.696 -32.998 1.00 98.56 113 ASN A N 1
ATOM 896 C CA . ASN A 1 113 ? 18.394 4.717 -34.029 1.00 98.56 113 ASN A CA 1
ATOM 897 C C . ASN A 1 113 ? 19.725 5.313 -34.495 1.00 98.56 113 ASN A C 1
ATOM 899 O O . ASN A 1 113 ? 19.892 5.555 -35.689 1.00 98.56 113 ASN A O 1
ATOM 903 N N . GLN A 1 114 ? 20.659 5.572 -33.577 1.00 98.56 114 GLN A N 1
ATOM 904 C CA . GLN A 1 114 ? 21.985 6.065 -33.943 1.00 98.56 114 GLN A CA 1
ATOM 905 C C . GLN A 1 114 ? 22.741 5.018 -34.764 1.00 98.56 114 GLN A C 1
ATOM 907 O O . GLN A 1 114 ? 23.245 5.332 -35.836 1.00 98.56 114 GLN A O 1
ATOM 912 N N . TRP A 1 115 ? 22.726 3.764 -34.314 1.00 98.56 115 TRP A N 1
ATOM 913 C CA . TRP A 1 115 ? 23.362 2.657 -35.019 1.00 98.56 115 TRP A CA 1
ATOM 914 C C . TRP A 1 115 ? 22.810 2.480 -36.441 1.00 98.56 115 TRP A C 1
ATOM 916 O O . TRP A 1 115 ? 23.581 2.374 -37.390 1.00 98.56 115 TRP A O 1
ATOM 926 N N . LEU A 1 116 ? 21.486 2.539 -36.622 1.00 98.56 116 LEU A N 1
ATOM 927 C CA . LEU A 1 116 ? 20.855 2.469 -37.944 1.00 98.56 116 LEU A CA 1
ATOM 928 C C . LEU A 1 116 ? 21.249 3.643 -38.849 1.00 98.56 116 LEU A C 1
ATOM 930 O O . LEU A 1 116 ? 21.451 3.452 -40.049 1.00 98.56 116 LEU A O 1
ATOM 934 N N . ARG A 1 117 ? 21.363 4.860 -38.296 1.00 98.50 117 ARG A N 1
ATOM 935 C CA . ARG A 1 117 ? 21.836 6.036 -39.048 1.00 98.50 117 ARG A CA 1
ATOM 936 C C . ARG A 1 117 ? 23.275 5.846 -39.519 1.00 98.50 117 ARG A C 1
ATOM 938 O O . ARG A 1 117 ? 23.565 6.144 -40.676 1.00 98.50 117 ARG A O 1
ATOM 945 N N . ASP A 1 118 ? 24.137 5.326 -38.652 1.00 98.19 118 ASP A N 1
ATOM 946 C CA . ASP A 1 118 ? 25.539 5.059 -38.971 1.00 98.19 118 ASP A CA 1
ATOM 947 C C . ASP A 1 118 ? 25.662 3.953 -40.034 1.00 98.19 118 ASP A C 1
ATOM 949 O O . ASP A 1 118 ? 26.405 4.101 -41.005 1.00 98.19 118 ASP A O 1
ATOM 953 N N . GLU A 1 119 ? 24.876 2.878 -39.923 1.00 98.25 119 GLU A N 1
ATOM 954 C CA . GLU A 1 119 ? 24.863 1.779 -40.899 1.00 98.25 119 GLU A CA 1
ATOM 955 C C . GLU A 1 119 ? 24.354 2.230 -42.279 1.00 98.25 119 GLU A C 1
ATOM 957 O O . GLU A 1 119 ? 24.917 1.867 -43.321 1.00 98.25 119 GLU A O 1
ATOM 962 N N . LEU A 1 120 ? 23.326 3.087 -42.303 1.00 97.81 120 LEU A N 1
ATOM 963 C CA . LEU A 1 120 ? 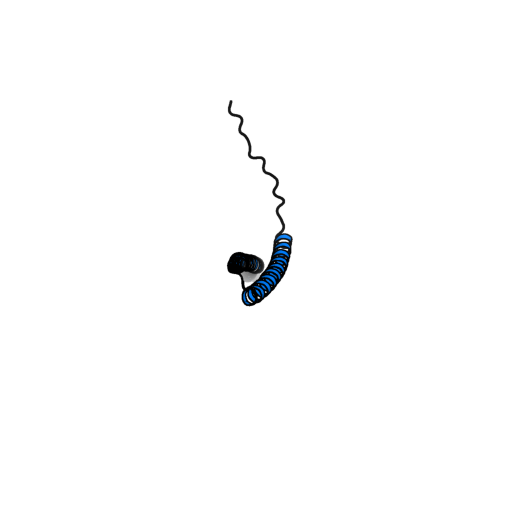22.826 3.694 -43.534 1.00 97.81 120 LEU A CA 1
ATOM 964 C C . LEU A 1 120 ? 23.891 4.584 -44.188 1.00 97.81 120 LEU A C 1
ATOM 966 O O . LEU A 1 120 ? 24.133 4.455 -45.390 1.00 97.81 120 LEU A O 1
ATOM 970 N N . ALA A 1 121 ? 24.558 5.443 -43.411 1.00 97.12 121 ALA A N 1
ATOM 971 C CA . ALA A 1 121 ? 25.633 6.302 -43.905 1.00 97.12 121 ALA A CA 1
ATOM 972 C C . ALA A 1 121 ? 26.807 5.480 -44.470 1.00 97.12 121 ALA A C 1
ATOM 974 O O . ALA A 1 121 ? 27.295 5.763 -45.567 1.00 97.12 121 ALA A O 1
ATOM 975 N N . ASN A 1 122 ? 27.205 4.407 -43.780 1.00 96.31 122 ASN A N 1
ATOM 976 C CA . ASN A 1 122 ? 28.241 3.479 -44.239 1.00 96.31 122 ASN A CA 1
ATOM 977 C C . ASN A 1 122 ? 27.874 2.818 -45.574 1.00 96.31 122 ASN A C 1
ATOM 979 O O . ASN A 1 122 ? 28.711 2.703 -46.474 1.00 96.31 122 ASN A O 1
ATOM 983 N N . THR A 1 123 ? 26.621 2.387 -45.723 1.00 95.62 123 THR A N 1
ATOM 984 C CA . THR A 1 123 ? 26.129 1.764 -46.959 1.00 95.62 123 THR A CA 1
ATOM 985 C C . THR A 1 123 ? 26.104 2.763 -48.115 1.00 95.62 123 THR A C 1
ATOM 987 O O . THR A 1 123 ? 26.592 2.457 -49.205 1.00 95.62 123 THR A O 1
ATOM 990 N N . GLN A 1 124 ? 25.615 3.982 -47.876 1.00 94.94 124 GLN A N 1
ATOM 991 C CA . GLN A 1 124 ? 25.625 5.059 -48.869 1.00 94.94 124 GLN A CA 1
ATOM 992 C C . GLN A 1 124 ? 27.050 5.399 -49.321 1.00 94.94 124 GLN A C 1
ATOM 994 O O . GLN A 1 124 ? 27.301 5.513 -50.520 1.00 94.94 124 GLN A O 1
ATOM 999 N N . GLN A 1 125 ? 28.005 5.477 -48.390 1.00 94.06 125 GLN A N 1
ATOM 1000 C CA . GLN A 1 125 ? 29.404 5.742 -48.719 1.00 94.06 125 GLN A CA 1
ATOM 1001 C C . GLN A 1 125 ? 30.020 4.624 -49.573 1.00 94.06 125 GLN A C 1
ATOM 1003 O O . GLN A 1 125 ? 30.777 4.912 -50.499 1.00 94.06 125 GLN A O 1
ATOM 1008 N N . LYS A 1 126 ? 29.708 3.349 -49.293 1.00 93.06 126 LYS A N 1
ATOM 1009 C CA . LYS A 1 126 ? 30.178 2.210 -50.104 1.00 93.06 126 LYS A CA 1
ATOM 1010 C C . LYS A 1 126 ? 29.643 2.269 -51.538 1.00 93.06 126 LYS A C 1
ATOM 1012 O O . LYS A 1 126 ? 30.405 1.995 -52.457 1.00 93.06 126 LYS A O 1
ATOM 1017 N N . LEU A 1 127 ? 28.379 2.656 -51.725 1.00 91.69 127 LEU A N 1
ATOM 1018 C CA . LEU A 1 127 ? 27.759 2.805 -53.049 1.00 91.69 127 LEU A CA 1
ATOM 1019 C C . LEU A 1 127 ? 28.302 4.003 -53.841 1.00 91.69 127 LEU A C 1
ATOM 1021 O O . LEU A 1 127 ? 28.354 3.955 -55.064 1.00 91.69 127 LEU A O 1
ATOM 1025 N N . GLN A 1 128 ? 28.704 5.077 -53.158 1.00 84.62 128 GLN A N 1
ATOM 1026 C CA . GLN A 1 128 ? 29.237 6.286 -53.793 1.00 84.62 128 GLN A CA 1
ATOM 1027 C C . GLN A 1 128 ? 30.726 6.200 -54.147 1.00 84.62 128 GLN A C 1
ATOM 1029 O O . GLN A 1 128 ? 31.233 7.108 -54.804 1.00 84.62 128 GLN A O 1
ATOM 1034 N N . ARG A 1 129 ? 31.449 5.145 -53.741 1.00 67.94 129 ARG A N 1
ATOM 1035 C CA . ARG A 1 129 ? 32.820 4.932 -54.223 1.00 67.94 129 ARG A CA 1
ATOM 1036 C C . ARG A 1 129 ? 32.745 4.543 -55.701 1.00 67.94 129 ARG A C 1
ATOM 1038 O O . ARG A 1 129 ? 32.236 3.460 -55.992 1.00 67.94 129 ARG A O 1
ATOM 1045 N N . PRO A 1 130 ? 33.232 5.379 -56.636 1.00 57.03 130 PRO A N 1
ATOM 1046 C CA . PRO A 1 130 ? 33.322 4.958 -58.021 1.00 57.03 130 PRO A CA 1
ATOM 1047 C C . PRO A 1 130 ? 34.241 3.739 -58.067 1.00 57.03 130 PRO A C 1
ATOM 1049 O O . PRO A 1 130 ? 35.281 3.716 -57.403 1.00 57.03 130 PRO A O 1
ATOM 1052 N N . SER A 1 131 ? 33.860 2.719 -58.831 1.00 57.03 131 SER A N 1
ATOM 1053 C CA . SER A 1 131 ? 34.811 1.722 -59.306 1.00 57.03 131 SER A CA 1
ATOM 1054 C C . SER A 1 131 ? 35.905 2.486 -60.044 1.00 57.03 131 SER A C 1
ATOM 1056 O O . SER A 1 131 ? 35.710 2.899 -61.184 1.00 57.03 131 SER A O 1
ATOM 1058 N N . SER A 1 132 ? 37.013 2.757 -59.353 1.00 52.25 132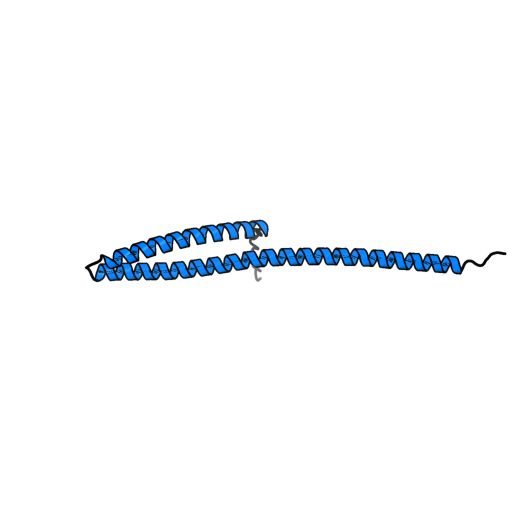 SER A N 1
ATOM 1059 C CA . SER A 1 132 ? 38.254 3.216 -59.956 1.00 52.25 132 SER A CA 1
ATOM 1060 C C . SER A 1 132 ? 38.774 2.054 -60.798 1.00 52.25 132 SER A C 1
ATOM 1062 O O . SER A 1 132 ? 39.508 1.199 -60.297 1.00 52.25 132 SER A O 1
ATOM 1064 N N . ALA A 1 133 ? 38.253 1.971 -62.020 1.00 42.72 133 ALA A N 1
ATOM 1065 C CA . ALA A 1 133 ? 38.825 1.236 -63.133 1.00 42.72 133 ALA A CA 1
ATOM 1066 C C . ALA A 1 133 ? 39.845 2.137 -63.836 1.00 42.72 133 ALA A C 1
ATOM 1068 O O . ALA A 1 133 ? 39.588 3.363 -63.900 1.00 42.72 133 ALA A O 1
#

InterPro domains:
  IPR002151 Kinesin light chain [PTHR45783] (1-129)

Organism: Xyrichtys novacula (NCBI:txid13765)

Sequence (133 aa):
MSTMVYPREEKLEKLSQEEIISNTKLVIQGLEALKNEHNSILHSLLETIKCLKKDEEANLVHEKSNLLRKSVEMIELGLGEAQVMMALSNHLNAVESEKQKLRAQVRRLCQENQWLRDELANTQQKLQRPSSA

Foldseek 3Di:
DDPPDDPPPPVPPPDDPVRVLVVLVVLLVVLVVVLVVLVVVLVVLVVVLVVDPDPVVNVVSVVSNVVSVVVSVVSVVSNVVSVVSNVVSVVVVVVVVVVVVVVVVVVVVVVVVVVVVVVVVVVVVVVPPPPPD

Radius of gyration: 33.79 Å; chains: 1; bounding box: 70×60×103 Å

pLDDT: mean 88.92, std 15.22, range [40.72, 98.75]

Secondary structure (DSSP, 8-state):
----------------HHHHHHHHHHHHHHHHHHHHHHHHHHHHHHHHHHH---HHHHHHHHHHHHHHHHHHHHHHHHHHHHHHHHHHHHHHHHHHHHHHHHHHHHHHHHHHHHHHHHHHHHHHHHHHS----